Protein AF-A0A924IYL0-F1 (afdb_monomer)

Solvent-accessible surface area (backbone atoms only — not comparable to full-atom values): 4049 Å² total; per-residue (Å²): 133,63,71,85,54,44,80,84,47,53,86,81,53,70,62,91,47,83,43,79,34,71,30,61,65,16,64,67,16,49,53,47,46,50,55,40,46,76,71,69,33,81,43,67,45,58,45,76,49,8,49,56,46,53,50,51,55,48,52,51,51,55,52,55,63,62,70,78,110

Nearest PDB structures (foldseek):
  5ve3-assem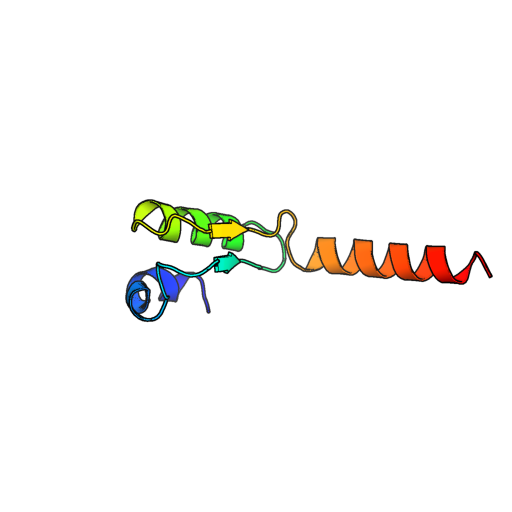bly2_A  TM=9.689E-01  e=6.669E-04  Paraburkholderia phytofirmans PsJN
  5ve5-assembly3_C  TM=9.767E-01  e=1.707E-03  Paraburkholderia phytofirmans PsJN
  5ve4-assembly1_A  TM=9.611E-01  e=2.732E-03  Paraburkholderia phytofirmans PsJN
  5ve4-assembly2_B  TM=9.607E-01  e=3.341E-03  Paraburkholderia phytofirmans PsJN
  5ve5-assembly2_B  TM=9.482E-01  e=3.124E-03  Paraburkholderia phytofirmans PsJN

Secondary structure (DSSP, 8-state):
--HHHHGGGGGGS-TTS-EEE--SSSHHHHHHHHHHHHTT---EEE-TTHHHHHHHHHHHHHHHHHH--

Structure (mmCIF, N/CA/C/O backbone):
data_AF-A0A924IYL0-F1
#
_entry.id   AF-A0A924IYL0-F1
#
loop_
_atom_site.group_PDB
_atom_site.id
_atom_site.type_symbol
_atom_site.label_atom_id
_atom_site.label_alt_id
_atom_site.label_comp_id
_atom_site.label_asym_id
_atom_site.label_entity_id
_atom_site.label_seq_id
_atom_site.pdbx_PDB_ins_code
_atom_site.Cartn_x
_atom_site.Cartn_y
_atom_site.Cartn_z
_atom_site.occupancy
_atom_site.B_iso_or_equiv
_atom_site.auth_seq_id
_atom_site.auth_comp_id
_atom_site.auth_asym_id
_atom_site.auth_atom_id
_atom_site.pdbx_PDB_model_num
ATOM 1 N N . MET A 1 1 ? -4.232 -7.188 -3.173 1.00 86.44 1 MET A N 1
ATOM 2 C CA . MET A 1 1 ? -5.663 -6.929 -3.435 1.00 86.44 1 MET A CA 1
ATOM 3 C C . MET A 1 1 ? -5.786 -5.742 -4.382 1.00 86.44 1 MET A C 1
ATOM 5 O O . MET A 1 1 ? -5.032 -4.788 -4.189 1.00 86.44 1 MET A O 1
ATOM 9 N N . PRO A 1 2 ? -6.662 -5.797 -5.400 1.00 91.81 2 PRO A N 1
ATOM 10 C CA . PRO A 1 2 ? -6.951 -4.662 -6.277 1.00 91.81 2 PRO A CA 1
ATOM 11 C C . PRO A 1 2 ? -7.517 -3.460 -5.509 1.00 91.81 2 PRO A C 1
ATOM 13 O O . PRO A 1 2 ? -8.265 -3.623 -4.547 1.00 91.81 2 PRO A O 1
ATOM 16 N N . ILE A 1 3 ? -7.170 -2.244 -5.937 1.00 91.56 3 ILE A N 1
ATOM 17 C CA . ILE A 1 3 ? -7.611 -1.005 -5.275 1.00 91.56 3 ILE A CA 1
ATOM 18 C C . ILE A 1 3 ? -9.130 -0.805 -5.355 1.00 91.56 3 ILE A C 1
ATOM 20 O O . ILE A 1 3 ? -9.729 -0.301 -4.408 1.00 91.56 3 ILE A O 1
ATOM 24 N N . ASP A 1 4 ? -9.750 -1.230 -6.454 1.00 92.94 4 ASP A N 1
ATOM 25 C CA . ASP A 1 4 ? -11.180 -1.020 -6.700 1.00 92.94 4 ASP A CA 1
ATOM 26 C C . ASP A 1 4 ? -12.055 -1.876 -5.775 1.00 92.94 4 ASP A C 1
ATOM 28 O O . ASP A 1 4 ? -13.128 -1.452 -5.355 1.00 92.94 4 ASP A O 1
ATOM 32 N N . GLU A 1 5 ? -11.552 -3.043 -5.372 1.00 95.25 5 GLU A N 1
ATOM 33 C CA . GLU A 1 5 ? -12.223 -3.938 -4.426 1.00 95.25 5 GLU A CA 1
ATOM 34 C C . GLU A 1 5 ? -11.998 -3.542 -2.963 1.00 95.25 5 GLU A C 1
ATOM 36 O O . GLU A 1 5 ? -12.777 -3.935 -2.094 1.00 95.25 5 GLU A O 1
ATOM 41 N N . LEU A 1 6 ? -10.953 -2.755 -2.675 1.00 95.38 6 LEU A N 1
ATOM 42 C CA . LEU A 1 6 ? -10.495 -2.468 -1.313 1.00 95.38 6 LEU A CA 1
ATOM 43 C C . LEU A 1 6 ? -11.614 -1.923 -0.418 1.00 95.38 6 LEU A C 1
ATOM 45 O O . LEU A 1 6 ? -11.713 -2.316 0.739 1.00 95.38 6 LEU A O 1
ATOM 49 N N . ARG A 1 7 ? -12.460 -1.031 -0.949 1.00 94.75 7 ARG A N 1
ATOM 50 C CA . ARG A 1 7 ? -13.551 -0.409 -0.179 1.00 94.75 7 ARG A CA 1
ATOM 51 C C . ARG A 1 7 ? -14.616 -1.413 0.259 1.00 94.75 7 ARG A C 1
ATOM 53 O O . ARG A 1 7 ? -15.161 -1.262 1.343 1.00 94.75 7 ARG A O 1
ATOM 60 N N . ASN A 1 8 ? -14.883 -2.426 -0.562 1.00 96.31 8 ASN A N 1
ATOM 61 C CA . ASN A 1 8 ? -15.915 -3.428 -0.291 1.00 96.31 8 ASN A CA 1
ATOM 62 C C . ASN A 1 8 ? -15.411 -4.555 0.620 1.00 96.31 8 ASN A C 1
ATOM 64 O O . ASN A 1 8 ? -16.206 -5.352 1.102 1.00 96.31 8 ASN A O 1
ATOM 68 N N . ARG A 1 9 ? -14.093 -4.638 0.829 1.00 96.81 9 ARG A N 1
ATOM 69 C CA . ARG A 1 9 ? -13.417 -5.746 1.518 1.00 96.81 9 ARG A CA 1
ATOM 70 C C . ARG A 1 9 ? -12.590 -5.272 2.714 1.00 96.81 9 ARG A C 1
ATOM 72 O O . ARG A 1 9 ? -11.628 -5.925 3.108 1.00 96.81 9 ARG A O 1
ATOM 79 N N . LEU A 1 10 ? -12.940 -4.119 3.291 1.00 95.75 10 LEU A N 1
ATOM 80 C CA . LEU A 1 10 ? -12.221 -3.551 4.437 1.00 95.75 10 LEU A CA 1
ATOM 81 C C . LEU A 1 10 ? -12.226 -4.491 5.650 1.00 95.75 10 LEU A C 1
ATOM 83 O O . LEU A 1 10 ? -11.239 -4.531 6.380 1.00 95.75 10 LEU A O 1
ATOM 87 N N . ASP A 1 11 ? -13.292 -5.270 5.826 1.00 95.75 11 ASP A N 1
ATOM 88 C CA . ASP A 1 11 ? -13.463 -6.183 6.962 1.00 95.75 11 ASP A CA 1
ATOM 89 C C . ASP A 1 11 ? -12.514 -7.393 6.923 1.00 95.75 11 ASP A C 1
ATOM 91 O O . ASP A 1 11 ? -12.258 -8.016 7.950 1.00 95.75 11 ASP A O 1
ATOM 95 N N . GLU A 1 12 ? -11.931 -7.708 5.762 1.00 95.75 12 GLU A N 1
ATOM 96 C CA . GLU A 1 12 ? -10.916 -8.764 5.633 1.00 95.75 12 GLU A CA 1
ATOM 97 C C . GLU A 1 12 ? -9.539 -8.323 6.152 1.00 95.75 12 GLU A C 1
ATOM 99 O O . GLU A 1 12 ? -8.624 -9.139 6.301 1.00 95.75 12 GLU A O 1
ATOM 104 N N . ILE A 1 13 ? -9.361 -7.024 6.406 1.00 95.12 13 ILE A N 1
ATOM 105 C CA . ILE A 1 13 ? -8.071 -6.443 6.755 1.00 95.12 13 ILE A CA 1
ATOM 106 C C . ILE A 1 13 ? -7.996 -6.257 8.277 1.00 95.12 13 ILE A C 1
ATOM 108 O O . ILE A 1 13 ? -8.789 -5.507 8.850 1.00 95.12 13 ILE A O 1
ATOM 112 N N . PRO A 1 14 ? -7.010 -6.867 8.955 1.00 94.00 14 PRO A N 1
ATOM 113 C CA . PRO A 1 14 ? -6.856 -6.724 10.399 1.00 94.00 14 PRO A CA 1
ATOM 114 C C . PRO A 1 14 ? -6.400 -5.303 10.764 1.00 94.00 14 PRO A C 1
ATOM 116 O O . PRO A 1 14 ? -5.331 -4.862 10.332 1.00 94.00 14 PRO A O 1
ATOM 119 N N . LYS A 1 15 ? -7.179 -4.597 11.593 1.00 93.81 15 LYS A N 1
ATOM 120 C CA . LYS A 1 15 ? -6.936 -3.187 11.965 1.00 93.81 15 LYS A CA 1
ATOM 121 C C . LYS A 1 15 ? -5.762 -2.997 12.929 1.00 93.81 15 LYS A C 1
ATOM 123 O O . LYS A 1 15 ? -5.165 -1.924 12.985 1.00 93.81 15 LYS A O 1
ATOM 128 N N . GLU A 1 16 ? -5.415 -4.030 13.684 1.00 92.38 16 GLU A N 1
ATOM 129 C CA . GLU A 1 16 ? -4.438 -3.988 14.777 1.00 92.38 16 GLU A CA 1
ATOM 130 C C . GLU A 1 16 ? -3.000 -4.222 14.286 1.00 92.38 16 GLU A C 1
ATOM 132 O O . GLU A 1 16 ? -2.027 -3.888 14.983 1.00 92.38 16 GLU A O 1
ATOM 137 N N . LYS A 1 17 ? -2.868 -4.798 13.084 1.00 95.25 17 LYS A N 1
ATOM 138 C CA . LYS A 1 17 ? -1.599 -5.184 12.466 1.00 95.25 17 LYS A CA 1
ATOM 139 C C . LYS A 1 17 ? -1.001 -4.058 11.637 1.00 95.25 17 LYS A C 1
ATOM 141 O O . LYS A 1 17 ? -1.668 -3.100 11.258 1.00 95.25 17 LYS A O 1
ATOM 146 N N . ASN A 1 18 ? 0.286 -4.212 11.339 1.00 96.75 18 ASN A N 1
ATOM 147 C CA . ASN A 1 18 ? 0.957 -3.328 10.408 1.00 96.75 18 ASN A CA 1
ATOM 148 C C . AS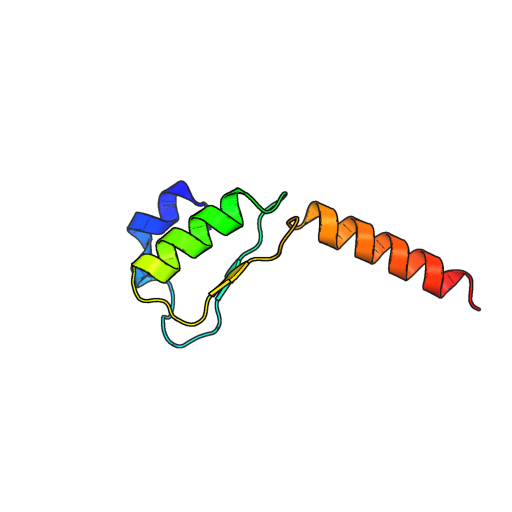N A 1 18 ? 0.561 -3.664 8.967 1.00 96.75 18 ASN A C 1
ATOM 150 O O . ASN A 1 18 ? 0.729 -4.807 8.539 1.00 96.75 18 ASN A O 1
ATOM 154 N N . ILE A 1 19 ? 0.068 -2.674 8.224 1.00 96.94 19 ILE A N 1
ATOM 155 C CA . ILE A 1 19 ? -0.345 -2.821 6.828 1.00 96.94 19 ILE A CA 1
ATOM 156 C C . ILE A 1 19 ? 0.689 -2.146 5.936 1.00 96.94 19 ILE A C 1
ATOM 158 O O . ILE A 1 19 ? 0.869 -0.930 5.987 1.00 96.94 19 ILE A O 1
ATOM 162 N N . PHE A 1 20 ? 1.340 -2.939 5.092 1.00 95.75 20 PHE A N 1
ATOM 163 C CA . PHE A 1 20 ? 2.280 -2.455 4.089 1.00 95.75 20 PHE A CA 1
ATOM 164 C C . PHE A 1 20 ? 1.644 -2.542 2.709 1.00 95.75 20 PHE A C 1
ATOM 166 O O . PHE A 1 20 ? 1.172 -3.598 2.289 1.00 95.75 20 PHE A O 1
ATOM 173 N N . ILE A 1 21 ? 1.629 -1.418 2.009 1.00 95.81 21 ILE A N 1
ATOM 174 C CA . ILE A 1 21 ? 1.020 -1.279 0.698 1.00 95.81 21 ILE A CA 1
ATOM 175 C C . ILE A 1 21 ? 2.129 -1.127 -0.328 1.00 95.81 21 ILE A C 1
ATOM 177 O O . ILE A 1 21 ? 3.028 -0.300 -0.183 1.00 95.81 21 ILE A O 1
ATOM 181 N N . CYS A 1 22 ? 2.028 -1.911 -1.392 1.00 95.00 22 CYS A N 1
ATOM 182 C CA . CYS A 1 22 ? 2.906 -1.820 -2.538 1.00 95.00 22 CYS A CA 1
ATOM 183 C C . CYS A 1 22 ? 2.063 -1.886 -3.812 1.00 95.00 22 CYS A C 1
ATOM 185 O O . CYS A 1 22 ? 1.139 -2.692 -3.929 1.00 95.00 22 CYS A O 1
ATOM 187 N N . CYS A 1 23 ? 2.380 -1.018 -4.764 1.00 93.88 23 CYS A N 1
ATOM 188 C CA . CYS A 1 23 ? 1.911 -1.122 -6.139 1.00 93.88 23 CYS A CA 1
ATOM 189 C C . CYS A 1 23 ? 3.097 -0.865 -7.069 1.00 93.88 23 CYS A C 1
ATOM 191 O O . CYS A 1 23 ? 4.188 -0.567 -6.600 1.00 93.88 23 CYS A O 1
ATOM 193 N N . GLU A 1 24 ? 2.886 -0.936 -8.375 1.00 93.25 24 GLU A N 1
ATOM 194 C CA . GLU A 1 24 ? 3.952 -0.790 -9.372 1.00 93.25 24 GLU A CA 1
ATOM 195 C C . GLU A 1 24 ? 4.741 0.528 -9.253 1.00 93.25 24 GLU A C 1
ATOM 197 O O . GLU A 1 24 ? 5.956 0.491 -9.108 1.00 93.25 24 GLU A O 1
ATOM 202 N N . ALA A 1 25 ? 4.050 1.677 -9.220 1.00 91.31 25 ALA A N 1
ATOM 203 C CA . ALA A 1 25 ? 4.665 3.014 -9.277 1.00 91.31 25 ALA A CA 1
ATOM 204 C C . ALA A 1 25 ? 4.386 3.910 -8.047 1.00 91.31 25 ALA A C 1
ATOM 206 O O . ALA A 1 25 ? 4.736 5.084 -8.023 1.00 91.31 25 ALA A O 1
ATOM 207 N N . GLY A 1 26 ? 3.692 3.398 -7.027 1.00 89.06 26 GLY A N 1
ATOM 208 C CA . GLY A 1 26 ? 3.360 4.118 -5.783 1.00 89.06 26 GLY A CA 1
ATOM 209 C C . GLY A 1 26 ? 2.006 4.852 -5.759 1.00 89.06 26 GLY A C 1
ATOM 210 O O . GLY A 1 26 ? 1.438 5.031 -4.681 1.00 89.06 26 GLY A O 1
ATOM 211 N N . THR A 1 27 ? 1.424 5.208 -6.910 1.00 90.75 27 THR A N 1
ATOM 212 C CA . THR A 1 27 ? 0.175 6.004 -6.997 1.00 90.75 27 THR A CA 1
ATOM 213 C C . THR A 1 27 ? -1.060 5.286 -6.443 1.00 90.75 27 THR A C 1
ATOM 215 O O . THR A 1 27 ? -1.771 5.812 -5.587 1.00 90.75 27 THR A O 1
ATOM 218 N N . ARG A 1 28 ? -1.303 4.045 -6.878 1.00 93.75 28 ARG A N 1
ATOM 219 C CA . ARG A 1 28 ? -2.400 3.202 -6.363 1.00 93.75 28 ARG A CA 1
ATOM 220 C C . ARG A 1 28 ? -2.209 2.870 -4.883 1.00 93.75 28 ARG A C 1
ATOM 222 O O . ARG A 1 28 ? -3.180 2.788 -4.136 1.00 93.75 28 ARG A O 1
ATOM 229 N N . GLY A 1 29 ? -0.956 2.724 -4.459 1.00 94.19 29 GLY A N 1
ATOM 230 C CA . GLY A 1 29 ? -0.606 2.470 -3.068 1.00 94.19 29 GLY A CA 1
ATOM 231 C C . GLY A 1 29 ? -0.945 3.651 -2.159 1.00 94.19 29 GLY A C 1
ATOM 232 O O . GLY A 1 29 ? -1.510 3.461 -1.084 1.00 94.19 29 GLY A O 1
ATOM 233 N N . TYR A 1 30 ? -0.722 4.878 -2.637 1.00 94.50 30 TYR A N 1
ATOM 234 C CA . TYR A 1 30 ? -1.158 6.087 -1.943 1.00 94.50 30 TYR A CA 1
ATOM 235 C C . TYR A 1 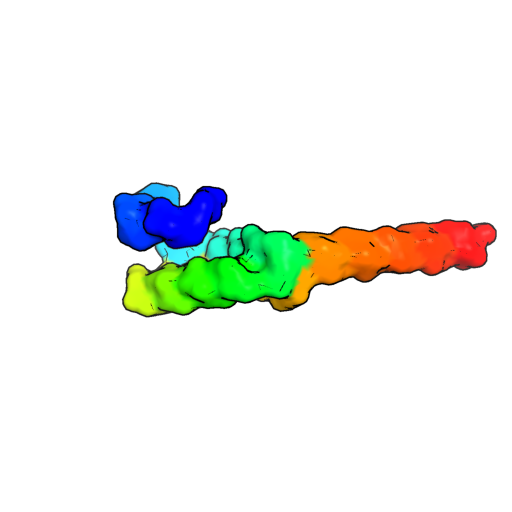30 ? -2.685 6.141 -1.792 1.00 94.50 30 TYR A C 1
ATOM 237 O O . TYR A 1 30 ? -3.189 6.385 -0.696 1.00 94.50 30 TYR A O 1
ATOM 245 N N . LEU A 1 31 ? -3.439 5.844 -2.856 1.00 95.44 31 LEU A N 1
ATOM 246 C CA . LEU A 1 31 ? -4.906 5.780 -2.791 1.00 95.44 31 LEU A CA 1
ATOM 247 C C . LEU A 1 31 ? -5.389 4.744 -1.766 1.00 95.44 31 LEU A C 1
ATOM 249 O O . LEU A 1 31 ? -6.242 5.063 -0.938 1.00 95.44 31 LEU A O 1
ATOM 253 N N . ALA A 1 32 ? -4.809 3.540 -1.765 1.00 96.31 32 ALA A N 1
ATOM 254 C CA . ALA A 1 32 ? -5.119 2.515 -0.767 1.00 96.31 32 ALA A CA 1
ATOM 255 C C . ALA A 1 32 ? -4.823 3.002 0.657 1.00 96.31 32 ALA A C 1
ATOM 257 O O . ALA A 1 32 ? -5.644 2.817 1.554 1.00 96.31 32 ALA A O 1
ATOM 258 N N . GLN A 1 33 ? -3.685 3.673 0.863 1.00 96.31 33 GLN A N 1
ATOM 259 C CA . GLN A 1 33 ? -3.314 4.223 2.164 1.00 96.31 33 GLN A CA 1
ATOM 260 C C . GLN A 1 33 ? -4.346 5.242 2.650 1.00 96.31 33 GLN A C 1
ATOM 262 O O . GLN A 1 33 ? -4.737 5.217 3.816 1.00 96.31 33 GLN A O 1
ATOM 267 N N . ARG A 1 34 ? -4.822 6.125 1.764 1.00 96.19 34 ARG A N 1
ATOM 268 C CA . ARG A 1 34 ? -5.856 7.114 2.099 1.00 96.19 34 ARG A CA 1
ATOM 269 C C . ARG A 1 34 ? -7.185 6.455 2.445 1.00 96.19 34 ARG A C 1
ATOM 271 O O . ARG A 1 34 ? -7.777 6.824 3.451 1.00 96.19 34 ARG A O 1
ATOM 278 N N . ILE A 1 35 ? -7.611 5.452 1.678 1.00 96.56 35 ILE A N 1
ATOM 279 C CA . ILE A 1 35 ? -8.840 4.699 1.965 1.00 96.56 35 ILE A CA 1
ATOM 280 C C . ILE A 1 35 ? -8.754 4.044 3.347 1.00 96.56 35 ILE A C 1
ATOM 282 O O . ILE A 1 35 ? -9.663 4.204 4.158 1.00 96.56 35 ILE A O 1
ATOM 286 N N . LEU A 1 36 ? -7.655 3.350 3.644 1.00 96.44 36 LEU A N 1
ATOM 287 C CA . LEU A 1 36 ? -7.475 2.662 4.922 1.00 96.44 36 LEU A CA 1
ATOM 288 C C . LEU A 1 36 ? -7.397 3.647 6.093 1.00 96.44 36 LEU A C 1
ATOM 290 O O . LEU A 1 36 ? -8.126 3.508 7.070 1.00 96.44 36 LEU A O 1
ATOM 294 N N . THR A 1 37 ? -6.579 4.691 5.990 1.00 96.38 37 THR A N 1
ATOM 295 C CA . THR A 1 37 ? -6.453 5.682 7.075 1.00 96.38 37 THR A CA 1
ATOM 296 C C . THR A 1 37 ? -7.772 6.403 7.365 1.00 96.38 37 THR A C 1
ATOM 298 O O . THR A 1 37 ? -8.107 6.611 8.527 1.00 96.38 37 THR A O 1
ATOM 301 N N . GLN A 1 38 ? -8.581 6.698 6.340 1.00 96.12 38 GLN A N 1
ATOM 302 C CA . GLN A 1 38 ? -9.924 7.270 6.513 1.00 96.12 38 GLN A CA 1
ATOM 303 C C . GLN A 1 38 ? -10.923 6.307 7.177 1.00 96.12 38 GLN A C 1
ATOM 305 O O . GLN A 1 38 ? -11.888 6.764 7.778 1.00 96.12 38 GLN A O 1
ATOM 310 N N . ASN A 1 39 ? -10.687 4.993 7.112 1.00 96.38 39 ASN A N 1
ATOM 311 C CA . ASN A 1 39 ? -11.530 3.960 7.727 1.00 96.38 39 ASN A CA 1
ATOM 312 C C . ASN A 1 39 ? -10.991 3.464 9.087 1.00 96.38 39 ASN A C 1
ATOM 314 O O . ASN A 1 39 ? -11.352 2.383 9.562 1.00 96.38 39 ASN A O 1
ATOM 318 N N . GLY A 1 40 ? -10.126 4.257 9.730 1.00 95.31 40 GLY A N 1
ATOM 319 C CA . GLY A 1 40 ? -9.648 4.009 11.094 1.00 95.31 40 GLY A CA 1
ATOM 320 C C . GLY A 1 40 ? -8.482 3.025 11.199 1.00 95.31 40 GLY A C 1
ATOM 321 O O . GLY A 1 40 ? -8.178 2.550 12.293 1.00 95.31 40 GLY A O 1
ATOM 322 N N . PHE A 1 41 ? -7.819 2.704 10.087 1.00 97.25 41 PHE A N 1
ATOM 323 C CA . PHE A 1 41 ? -6.579 1.936 10.117 1.00 97.25 41 PHE A CA 1
ATOM 32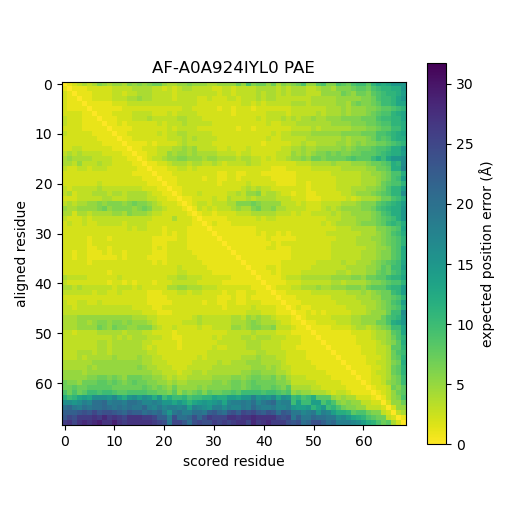4 C C . PHE A 1 41 ? -5.408 2.865 10.463 1.00 97.25 41 PHE A C 1
ATOM 326 O O . PHE A 1 41 ? -5.024 3.726 9.673 1.00 97.25 41 PHE A O 1
ATOM 333 N N . ASN A 1 42 ? -4.816 2.671 11.642 1.00 95.31 42 ASN A N 1
ATOM 334 C CA . ASN A 1 42 ? -3.802 3.588 12.185 1.00 95.31 42 ASN A CA 1
ATOM 335 C C . ASN A 1 42 ? -2.358 3.211 11.813 1.00 95.31 42 ASN A C 1
ATOM 337 O O . ASN A 1 42 ? -1.439 4.008 11.984 1.00 95.31 42 ASN A O 1
ATOM 341 N N . LYS A 1 43 ? -2.145 1.986 11.329 1.00 96.94 43 LYS A N 1
ATOM 342 C CA . LYS A 1 43 ? -0.825 1.392 11.087 1.00 96.94 43 LYS A CA 1
ATOM 343 C C . LYS A 1 43 ? -0.669 1.037 9.611 1.00 96.94 43 LYS A C 1
ATOM 345 O O . LYS A 1 43 ? -0.692 -0.136 9.243 1.00 96.94 43 LYS A O 1
ATOM 350 N N . VAL A 1 44 ? -0.578 2.059 8.760 1.00 97.25 44 VAL A N 1
ATOM 351 C CA . VAL A 1 44 ? -0.576 1.898 7.299 1.00 97.25 44 VAL A CA 1
ATOM 352 C C . VAL A 1 44 ? 0.614 2.614 6.669 1.00 97.25 44 VAL A C 1
ATOM 354 O O . VAL A 1 44 ? 0.719 3.840 6.733 1.00 97.25 44 VAL A O 1
ATOM 357 N N . TRP A 1 45 ? 1.471 1.854 5.991 1.00 95.81 45 TRP A N 1
ATOM 358 C CA . TRP A 1 45 ? 2.658 2.349 5.299 1.00 95.81 45 TRP A CA 1
ATOM 359 C C . TRP A 1 45 ? 2.581 2.035 3.812 1.00 95.81 45 TRP A C 1
ATOM 361 O O . TRP A 1 45 ? 2.252 0.919 3.419 1.00 95.81 45 TRP A O 1
ATOM 371 N N . ASN A 1 46 ? 2.913 3.019 2.983 1.00 94.88 46 ASN A N 1
ATOM 372 C CA . ASN A 1 46 ? 2.997 2.864 1.537 1.00 94.88 46 ASN A CA 1
ATOM 373 C C . ASN A 1 46 ? 4.462 2.869 1.093 1.00 94.88 46 ASN A C 1
ATOM 375 O O . ASN A 1 46 ? 5.230 3.739 1.507 1.00 94.88 46 ASN A O 1
ATOM 379 N N . LEU A 1 47 ? 4.831 1.933 0.221 1.00 94.62 47 LEU A N 1
ATOM 380 C CA . LEU A 1 47 ? 6.133 1.932 -0.435 1.00 94.62 47 LEU A CA 1
ATOM 381 C C . LEU A 1 47 ? 6.181 3.053 -1.482 1.00 94.62 47 LEU A C 1
ATOM 383 O O . LEU A 1 47 ? 5.615 2.935 -2.573 1.00 94.62 47 LEU A O 1
ATOM 387 N N . SER A 1 48 ? 6.848 4.156 -1.137 1.00 90.38 48 SER A N 1
ATOM 388 C CA . SER A 1 48 ? 7.034 5.285 -2.052 1.00 90.38 48 SER A CA 1
ATOM 389 C C . SER A 1 48 ? 7.830 4.864 -3.291 1.00 90.38 48 SER A C 1
ATOM 391 O O . SER A 1 48 ? 8.777 4.089 -3.190 1.00 90.38 48 SER A O 1
ATOM 393 N N . GLY A 1 49 ? 7.415 5.343 -4.465 1.00 89.56 49 GLY A N 1
ATOM 394 C CA . GLY A 1 49 ? 7.980 4.949 -5.764 1.00 89.56 49 GLY A CA 1
ATOM 395 C C . GLY A 1 49 ? 7.583 3.551 -6.255 1.00 89.56 49 GLY A C 1
ATOM 396 O O . GLY A 1 49 ? 7.835 3.219 -7.410 1.00 89.56 49 GLY A O 1
ATOM 397 N N . GLY A 1 50 ? 6.901 2.760 -5.421 1.00 93.69 50 GLY A N 1
ATOM 398 C CA . GLY A 1 50 ? 6.381 1.450 -5.791 1.00 93.69 50 GLY A CA 1
ATOM 399 C C . GLY A 1 50 ? 7.447 0.375 -6.010 1.00 93.69 50 GLY A C 1
ATOM 400 O O . GLY A 1 50 ? 8.635 0.553 -5.738 1.00 93.69 50 GLY A O 1
ATOM 401 N N . TYR A 1 51 ? 6.984 -0.777 -6.487 1.00 94.62 51 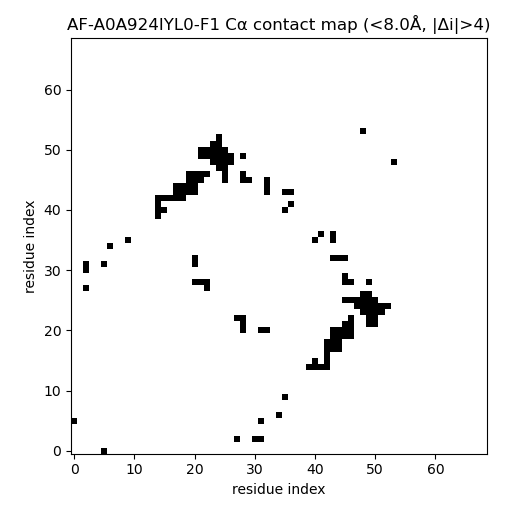TYR A N 1
ATOM 402 C CA . TYR A 1 51 ? 7.806 -1.956 -6.722 1.00 94.62 51 TYR A CA 1
ATOM 403 C C . TYR A 1 51 ? 8.904 -1.700 -7.752 1.00 94.62 51 TYR A C 1
ATOM 405 O O . TYR A 1 51 ? 10.025 -2.149 -7.551 1.00 94.62 51 TYR A O 1
ATOM 413 N N . THR A 1 52 ? 8.617 -0.939 -8.810 1.00 94.38 52 THR A N 1
ATOM 414 C CA . THR A 1 52 ? 9.591 -0.663 -9.873 1.00 94.38 52 THR A CA 1
ATOM 415 C C . THR A 1 52 ? 10.809 0.087 -9.339 1.00 94.38 52 THR A C 1
ATOM 417 O O . THR A 1 52 ? 11.942 -0.269 -9.658 1.00 94.38 52 THR A O 1
ATOM 420 N N . LEU A 1 53 ? 10.601 1.101 -8.490 1.00 94.44 53 LEU A N 1
ATOM 421 C CA . LEU A 1 53 ? 11.718 1.814 -7.870 1.00 94.44 53 LEU A CA 1
ATOM 422 C C . LEU A 1 53 ? 12.507 0.889 -6.941 1.00 94.44 53 LEU A C 1
ATOM 424 O O . LEU A 1 53 ? 13.731 0.825 -7.029 1.00 94.44 53 LEU A O 1
ATOM 428 N N . TRP A 1 54 ? 11.804 0.150 -6.081 1.00 94.75 54 TRP A N 1
ATOM 429 C CA . TRP A 1 54 ? 12.437 -0.787 -5.157 1.00 94.75 54 TRP A CA 1
ATOM 430 C C . TRP A 1 54 ? 13.282 -1.838 -5.885 1.00 94.75 54 TRP A C 1
ATOM 432 O O . TRP A 1 54 ? 14.415 -2.106 -5.483 1.00 94.75 54 TRP A O 1
ATOM 442 N N . GLU A 1 55 ? 12.768 -2.397 -6.979 1.00 95.56 55 GLU A N 1
ATOM 443 C CA . GLU A 1 55 ? 13.465 -3.396 -7.782 1.00 95.56 55 GLU A CA 1
ATOM 444 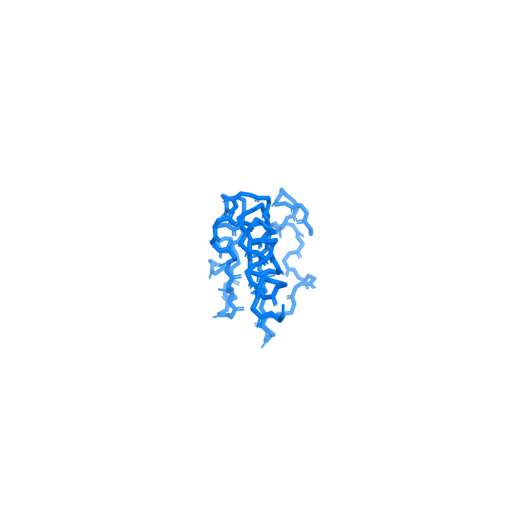C C . GLU A 1 55 ? 14.740 -2.817 -8.413 1.00 95.56 55 GLU A C 1
ATOM 446 O O . GLU A 1 55 ? 15.804 -3.433 -8.326 1.00 95.56 55 GLU A O 1
ATOM 451 N N . ASN A 1 56 ? 14.664 -1.613 -8.988 1.00 95.12 56 ASN A N 1
ATOM 452 C CA . ASN A 1 56 ? 15.819 -0.943 -9.588 1.00 95.12 56 ASN A CA 1
ATOM 453 C C . ASN A 1 56 ? 16.908 -0.628 -8.554 1.00 95.12 56 ASN A C 1
ATOM 455 O O . ASN A 1 56 ? 18.065 -0.987 -8.767 1.00 95.12 56 ASN A O 1
ATOM 459 N N . CYS A 1 57 ? 16.547 -0.048 -7.404 1.00 93.88 57 CYS A N 1
ATOM 460 C CA . CYS A 1 57 ? 17.504 0.230 -6.328 1.00 93.88 57 CYS A CA 1
ATOM 461 C C . CYS A 1 57 ? 18.127 -1.057 -5.766 1.00 93.88 57 CYS A C 1
ATOM 463 O O . CYS A 1 57 ? 19.309 -1.089 -5.420 1.00 93.88 57 CYS A O 1
ATOM 465 N N . THR A 1 58 ? 17.350 -2.141 -5.695 1.00 94.12 58 THR A N 1
ATOM 466 C CA . THR A 1 58 ? 17.854 -3.446 -5.249 1.00 94.12 58 THR A CA 1
ATOM 467 C C . THR A 1 58 ? 18.862 -4.011 -6.249 1.00 94.12 58 THR A C 1
ATOM 469 O O . THR A 1 58 ? 19.941 -4.447 -5.848 1.00 94.12 58 THR A O 1
ATOM 472 N N . LYS A 1 59 ? 18.556 -3.961 -7.553 1.00 93.88 59 LYS A N 1
ATOM 473 C CA . LYS A 1 59 ? 19.480 -4.374 -8.623 1.00 93.88 59 LYS A CA 1
ATOM 474 C C . LYS A 1 59 ? 20.777 -3.565 -8.581 1.00 93.88 59 LYS A C 1
ATOM 476 O O . LYS A 1 59 ? 21.850 -4.159 -8.613 1.00 93.88 59 LYS A O 1
ATOM 481 N N . GLU A 1 60 ? 20.685 -2.24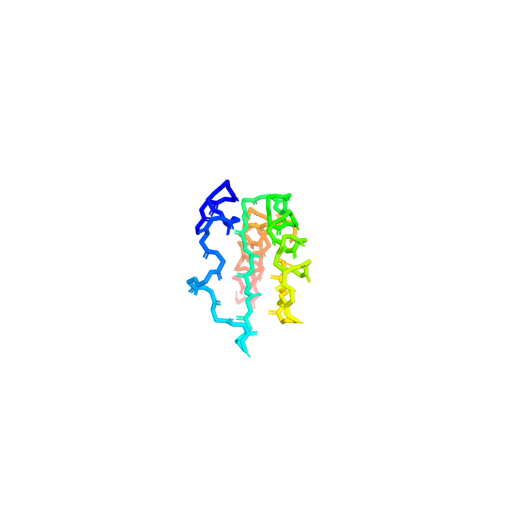5 -8.446 1.00 93.94 60 GLU A N 1
ATOM 482 C CA . GLU A 1 60 ? 21.845 -1.355 -8.320 1.00 93.94 60 GLU A CA 1
ATOM 483 C C . GLU A 1 60 ? 22.706 -1.712 -7.099 1.00 93.94 60 GLU A C 1
ATOM 485 O O . GLU A 1 60 ? 23.916 -1.899 -7.217 1.00 93.94 60 GLU A O 1
ATOM 490 N N . THR A 1 61 ? 22.080 -1.914 -5.938 1.00 92.50 61 THR A N 1
ATOM 491 C CA . THR A 1 61 ? 22.783 -2.305 -4.706 1.00 92.50 61 THR A CA 1
ATOM 492 C C . THR A 1 61 ? 23.514 -3.642 -4.872 1.00 92.50 61 THR A C 1
ATOM 494 O O . THR A 1 61 ? 24.665 -3.786 -4.459 1.00 92.50 61 THR A O 1
ATOM 497 N N . LEU A 1 62 ? 22.872 -4.628 -5.507 1.00 91.25 62 LEU A N 1
A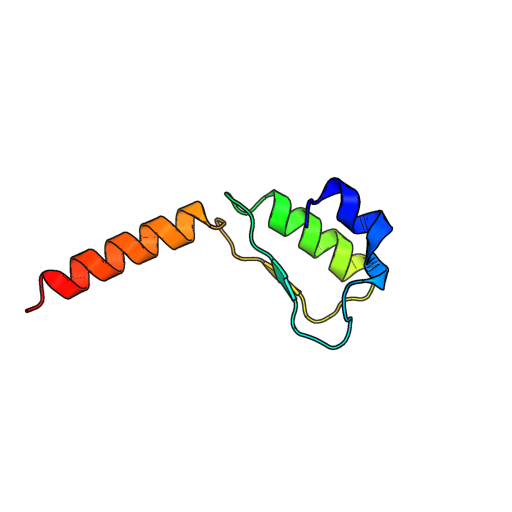TOM 498 C CA . LEU A 1 62 ? 23.477 -5.935 -5.778 1.00 91.25 62 LEU A CA 1
ATOM 499 C C . LEU A 1 62 ? 24.653 -5.846 -6.758 1.00 91.25 62 LEU A C 1
ATOM 501 O O . LEU A 1 62 ? 25.613 -6.600 -6.610 1.00 91.25 62 LEU A O 1
ATOM 505 N N . LEU A 1 63 ? 24.593 -4.948 -7.744 1.00 88.81 63 LEU A N 1
ATOM 506 C CA . LEU A 1 63 ? 25.710 -4.693 -8.655 1.00 88.81 63 LEU A CA 1
ATOM 507 C C . LEU A 1 63 ? 26.891 -4.062 -7.909 1.00 88.81 63 LEU A C 1
ATOM 509 O O . LEU A 1 63 ? 28.009 -4.559 -8.021 1.00 88.81 63 LEU A O 1
ATOM 513 N N . ASN A 1 64 ? 26.640 -3.048 -7.080 1.00 83.81 64 ASN A N 1
ATOM 514 C CA . ASN A 1 64 ? 27.682 -2.365 -6.307 1.00 83.81 64 ASN A CA 1
ATOM 515 C C . ASN A 1 64 ? 28.400 -3.314 -5.328 1.00 83.81 64 ASN A C 1
ATOM 517 O O . ASN A 1 64 ? 29.627 -3.298 -5.217 1.00 83.81 64 ASN A O 1
ATOM 521 N N . ASN A 1 65 ? 27.654 -4.216 -4.685 1.00 77.50 65 ASN A N 1
ATOM 522 C CA . ASN A 1 65 ? 28.223 -5.214 -3.775 1.00 77.50 65 ASN A CA 1
ATOM 523 C C . ASN A 1 65 ? 29.056 -6.296 -4.486 1.00 77.50 65 ASN A C 1
ATOM 525 O O . ASN A 1 65 ? 29.921 -6.897 -3.858 1.00 77.50 65 ASN A O 1
ATOM 529 N N . LYS A 1 66 ? 28.829 -6.549 -5.782 1.00 68.62 66 LYS A N 1
ATOM 530 C CA . LYS A 1 66 ? 29.634 -7.497 -6.575 1.00 68.62 66 LYS A CA 1
ATOM 531 C C . LYS A 1 66 ? 30.956 -6.915 -7.074 1.00 68.62 66 LYS A C 1
ATOM 533 O O . LYS A 1 66 ? 31.840 -7.683 -7.419 1.00 68.62 66 LYS A O 1
ATOM 538 N N . ILE A 1 67 ? 31.078 -5.590 -7.142 1.00 60.34 67 ILE A N 1
ATOM 539 C CA . ILE A 1 67 ? 32.286 -4.899 -7.627 1.00 60.34 67 ILE A CA 1
ATOM 540 C C . ILE A 1 67 ? 33.297 -4.671 -6.484 1.00 60.34 67 ILE A C 1
ATOM 542 O O . ILE A 1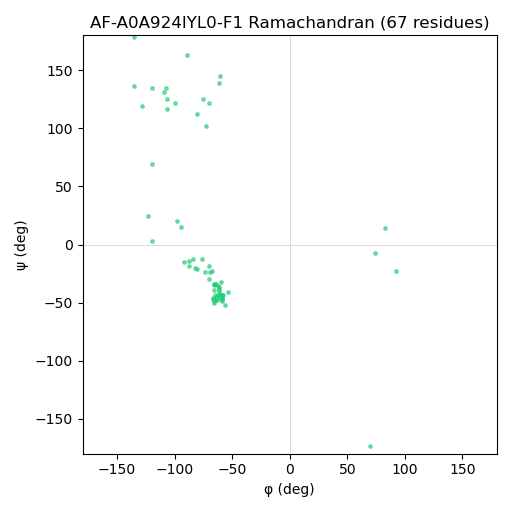 67 ? 34.461 -4.385 -6.733 1.00 60.34 67 ILE A O 1
ATOM 546 N N . THR A 1 68 ? 32.871 -4.830 -5.226 1.00 54.00 68 THR A N 1
ATOM 547 C CA . THR A 1 68 ? 33.702 -4.585 -4.030 1.00 54.00 68 THR A CA 1
ATOM 548 C C . THR A 1 68 ? 34.397 -5.863 -3.508 1.00 54.00 68 THR A C 1
ATOM 550 O O . THR A 1 68 ? 34.894 -5.876 -2.385 1.00 54.00 68 THR A O 1
ATOM 553 N N . ILE A 1 69 ? 34.448 -6.941 -4.303 1.00 50.31 69 ILE A N 1
ATOM 554 C CA . ILE A 1 69 ? 35.173 -8.196 -4.007 1.00 50.31 69 ILE A CA 1
ATOM 555 C C . ILE A 1 69 ? 36.240 -8.493 -5.054 1.00 50.31 69 ILE A C 1
ATOM 557 O O . ILE A 1 69 ? 35.970 -8.251 -6.251 1.00 50.31 69 ILE A O 1
#

Radius of gyration: 15.41 Å; Cα contacts (8 Å, |Δi|>4): 71; chains: 1; bounding box: 51×16×25 Å

pLDDT: mean 91.87, std 9.07, range [50.31, 97.25]

Sequence (69 aa):
MPIDELRNRLDEIPKEKNIFICCEAGTRGYLAQRILTQNGFNKVWNLSGGYTLWENCTKETLLNNKITI

Foldseek 3Di:
DDLVCCLVCVVVDDLVDAAEFADAQQPSSVSSQVSCVVVNRPRYYYDHRGPNVVVVVVVVVVVVVVVVD

Mean predicted aligned error: 4.58 Å